Protein AF-D9CI45-F1 (afdb_monomer)

Organism: NCBI:txid175245

Mean predicted aligned error: 2.58 Å

Structure (mmCIF, N/CA/C/O backbone):
data_AF-D9CI45-F1
#
_entry.id   AF-D9CI45-F1
#
loop_
_atom_site.group_PDB
_atom_site.id
_atom_site.type_symbol
_atom_site.label_atom_id
_atom_site.label_alt_id
_atom_site.label_comp_id
_atom_site.label_asym_id
_atom_site.label_entity_id
_atom_site.label_seq_id
_atom_site.pdbx_PDB_ins_code
_atom_site.Cartn_x
_atom_site.Cartn_y
_atom_site.Cartn_z
_atom_site.occupancy
_atom_site.B_iso_or_equiv
_atom_site.auth_seq_id
_atom_site.auth_comp_id
_atom_site.auth_asym_id
_atom_site.auth_atom_id
_atom_site.pdbx_PDB_model_num
ATOM 1 N N . THR A 1 1 ? -8.342 -4.926 -3.818 1.00 80.94 1 THR A N 1
ATOM 2 C CA . THR A 1 1 ? -7.126 -4.740 -3.006 1.00 80.94 1 THR A CA 1
ATOM 3 C C . THR A 1 1 ? -6.462 -3.426 -3.333 1.00 80.94 1 THR A C 1
ATOM 5 O O . THR A 1 1 ? -6.362 -2.677 -2.384 1.00 80.94 1 THR A O 1
ATOM 8 N N . GLY A 1 2 ? -6.144 -3.097 -4.598 1.00 94.69 2 GLY A N 1
ATOM 9 C CA . GLY A 1 2 ? -5.859 -1.718 -5.061 1.00 94.69 2 GLY A CA 1
ATOM 10 C C . GLY A 1 2 ? -5.107 -0.860 -4.037 1.00 94.69 2 GLY A C 1
ATOM 11 O O . GLY A 1 2 ? -4.058 -1.284 -3.560 1.00 94.69 2 GLY A O 1
ATOM 12 N N . GLY A 1 3 ? -5.700 0.270 -3.644 1.00 92.69 3 GLY A N 1
ATOM 13 C CA . GLY A 1 3 ? -5.266 1.042 -2.473 1.00 92.69 3 GLY A CA 1
ATOM 14 C C . GLY A 1 3 ? -4.372 2.235 -2.797 1.00 92.69 3 GLY A C 1
ATOM 15 O O . GLY A 1 3 ? -3.649 2.687 -1.921 1.00 92.69 3 GLY A O 1
ATOM 16 N N . ASP A 1 4 ? -4.412 2.713 -4.031 1.00 96.31 4 ASP A N 1
ATOM 17 C CA . ASP A 1 4 ? -3.789 3.943 -4.507 1.00 96.31 4 ASP A CA 1
ATOM 18 C C . ASP A 1 4 ? -4.581 5.193 -4.093 1.00 96.31 4 ASP A C 1
ATOM 20 O O . ASP A 1 4 ? -5.786 5.129 -3.840 1.00 96.31 4 ASP A O 1
ATOM 24 N N . GLU A 1 5 ? -3.877 6.326 -3.999 1.00 95.88 5 GLU A N 1
ATOM 25 C CA . GLU A 1 5 ? -4.448 7.682 -3.907 1.00 95.88 5 GLU A CA 1
ATOM 26 C C . GLU A 1 5 ? -5.487 7.912 -2.789 1.00 95.88 5 GLU A C 1
ATOM 28 O O . GLU A 1 5 ? -6.380 8.762 -2.888 1.00 95.88 5 GLU A O 1
ATOM 33 N N . ILE A 1 6 ? -5.373 7.184 -1.675 1.00 96.06 6 ILE A N 1
ATOM 34 C CA . ILE A 1 6 ? -6.302 7.339 -0.554 1.00 96.06 6 ILE A CA 1
ATOM 35 C C . ILE A 1 6 ? -6.081 8.686 0.143 1.00 96.06 6 ILE A C 1
ATOM 37 O O . ILE A 1 6 ? -5.129 8.888 0.895 1.00 96.06 6 ILE A O 1
ATOM 41 N N . ASN A 1 7 ? -7.033 9.601 -0.037 1.00 95.44 7 ASN A N 1
ATOM 42 C CA . ASN A 1 7 ? -7.095 10.849 0.713 1.00 95.44 7 ASN A CA 1
ATOM 43 C C . ASN A 1 7 ? -7.826 10.651 2.053 1.00 95.44 7 ASN A C 1
ATOM 45 O O . ASN A 1 7 ? -9.047 10.806 2.150 1.00 95.44 7 ASN A O 1
ATOM 49 N N . THR A 1 8 ? -7.071 10.342 3.108 1.00 94.44 8 THR A N 1
ATOM 50 C CA . THR A 1 8 ? -7.625 10.058 4.444 1.00 94.44 8 THR A CA 1
ATOM 51 C C . THR A 1 8 ? -8.279 11.274 5.103 1.00 94.44 8 THR A C 1
ATOM 53 O O . THR A 1 8 ? -9.121 11.098 5.981 1.00 94.44 8 THR A O 1
ATOM 56 N N . ALA A 1 9 ? -7.971 12.499 4.657 1.00 93.88 9 ALA A N 1
ATOM 57 C CA . ALA A 1 9 ? -8.613 13.714 5.165 1.00 93.88 9 ALA A CA 1
ATOM 58 C C . ALA A 1 9 ? -10.119 13.756 4.849 1.00 93.88 9 ALA A C 1
ATOM 60 O O . ALA A 1 9 ? -10.893 14.382 5.568 1.00 93.88 9 ALA A O 1
ATOM 61 N N . CYS A 1 10 ? -10.570 13.039 3.810 1.00 93.88 10 CYS A N 1
ATOM 62 C CA . CYS A 1 10 ? -11.997 12.870 3.524 1.00 93.88 10 CYS A CA 1
ATOM 63 C C . CYS A 1 10 ? -12.742 12.216 4.703 1.00 93.88 10 CYS A C 1
ATOM 65 O O . CYS A 1 10 ? -13.895 12.544 4.984 1.00 93.88 10 CYS A O 1
ATOM 67 N N . TRP A 1 11 ? -12.076 11.325 5.440 1.00 96.81 11 TRP A N 1
ATOM 68 C CA . TRP A 1 11 ? -12.682 10.605 6.558 1.00 96.81 11 TRP A CA 1
ATOM 69 C C . TRP A 1 11 ? -12.746 11.419 7.845 1.00 96.81 11 TRP A C 1
ATOM 71 O O . TRP A 1 11 ? -13.537 11.089 8.727 1.00 96.81 11 TRP A O 1
ATOM 81 N N . ASP A 1 12 ? -12.005 12.524 7.931 1.00 93.19 12 ASP A N 1
ATOM 82 C CA . ASP A 1 12 ? -12.156 13.475 9.033 1.00 93.19 12 ASP A CA 1
ATOM 83 C C . ASP A 1 12 ? -13.533 14.154 9.011 1.00 93.19 12 ASP A C 1
ATOM 85 O O . ASP A 1 12 ? -13.915 14.781 9.994 1.00 93.19 12 ASP A O 1
ATOM 89 N N . LEU A 1 13 ? -14.309 14.018 7.929 1.00 95.44 13 LEU A N 1
ATOM 90 C CA . LEU A 1 13 ? -15.685 14.513 7.816 1.00 95.44 13 LEU A CA 1
ATOM 91 C C .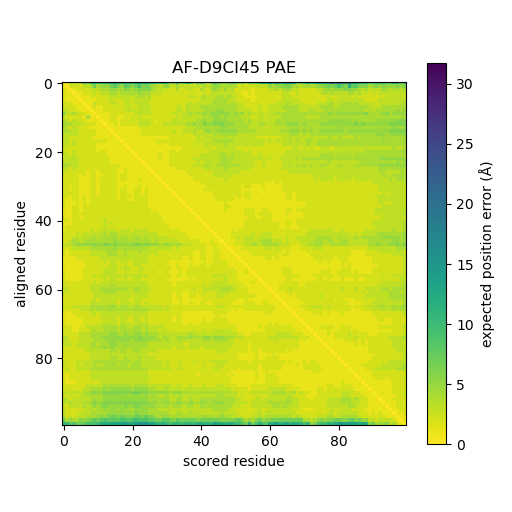 LEU A 1 13 ? -16.742 13.452 8.168 1.00 95.44 13 LEU A C 1
ATOM 93 O O . LEU A 1 13 ? -17.912 13.795 8.363 1.00 95.44 13 LEU A O 1
ATOM 97 N N . ASP A 1 14 ? -16.356 12.178 8.271 1.00 97.75 14 ASP A N 1
ATOM 98 C CA . ASP A 1 14 ? -17.276 11.082 8.562 1.00 97.75 14 ASP A CA 1
ATOM 99 C C . ASP A 1 14 ? -17.436 10.876 10.074 1.00 97.75 14 ASP A C 1
ATOM 101 O O . ASP A 1 14 ? -16.480 10.608 10.801 1.00 97.75 14 ASP A O 1
ATOM 105 N N . LYS A 1 15 ? -18.674 10.965 10.572 1.00 97.69 15 LYS A N 1
ATOM 106 C CA . LYS A 1 15 ? -18.958 10.842 12.013 1.00 97.69 15 LYS A CA 1
ATOM 107 C C . LYS A 1 15 ? -18.614 9.462 12.575 1.00 97.69 15 LYS A C 1
ATOM 109 O O . LYS A 1 15 ? -18.248 9.361 13.746 1.00 97.69 15 LYS A O 1
ATOM 114 N N . GLY A 1 16 ? -18.765 8.407 11.777 1.00 97.94 16 GLY A N 1
ATOM 115 C CA . GLY A 1 16 ? -18.429 7.044 12.172 1.00 97.94 16 GLY A CA 1
ATOM 116 C C . GLY A 1 16 ? -16.922 6.875 12.318 1.00 97.94 16 GLY A C 1
ATOM 117 O O . GLY A 1 16 ? -16.460 6.391 13.353 1.00 97.94 16 GLY A O 1
ATOM 118 N N . VAL A 1 17 ? -16.155 7.352 11.335 1.00 97.62 17 VAL A N 1
ATOM 119 C CA . VAL A 1 17 ? -14.691 7.314 11.382 1.00 97.62 17 VAL A CA 1
ATOM 120 C C . VAL A 1 17 ? -14.159 8.204 12.500 1.00 97.62 17 VAL A C 1
ATOM 122 O O . VAL A 1 17 ? -13.330 7.734 13.268 1.00 97.62 17 VAL A O 1
ATOM 125 N N . GLN A 1 18 ? -14.684 9.418 12.694 1.00 97.50 18 GLN A N 1
ATOM 126 C CA . GLN A 1 18 ? -14.323 10.275 13.834 1.00 97.50 18 GLN A CA 1
ATOM 127 C C . GLN A 1 18 ? -14.555 9.584 15.187 1.00 97.50 18 GLN A C 1
ATOM 129 O O . GLN A 1 18 ? -13.725 9.659 16.096 1.00 97.50 18 GLN A O 1
ATOM 134 N N . ALA A 1 19 ? -15.702 8.917 15.350 1.00 98.31 19 ALA A N 1
ATOM 135 C CA . ALA A 1 19 ? -15.994 8.179 16.572 1.00 98.31 19 ALA A CA 1
ATOM 136 C C . ALA A 1 19 ? -15.017 7.007 16.756 1.00 98.31 19 ALA A C 1
ATOM 138 O O . ALA A 1 19 ? -14.560 6.762 17.873 1.00 98.31 19 ALA A O 1
ATOM 139 N N . TYR A 1 20 ? -14.668 6.314 15.669 1.00 98.25 20 TYR A N 1
ATOM 140 C CA . TYR A 1 20 ? -13.718 5.207 15.673 1.00 98.25 20 TYR A CA 1
ATOM 141 C C . TYR A 1 20 ? -12.289 5.659 16.004 1.00 98.25 20 TYR A C 1
ATOM 143 O O . TYR A 1 20 ? -11.668 5.092 16.903 1.00 98.25 20 TYR A O 1
ATOM 151 N N . THR A 1 21 ? -11.781 6.700 15.345 1.00 98.00 21 THR A N 1
ATOM 152 C CA . THR A 1 21 ? -10.436 7.250 15.572 1.00 98.00 21 THR A CA 1
ATOM 153 C C . THR A 1 21 ? -10.290 7.768 16.996 1.00 98.00 21 THR A C 1
ATOM 155 O O . THR A 1 21 ? -9.336 7.412 17.684 1.00 98.00 21 THR A O 1
ATOM 158 N N . LYS A 1 22 ? -11.290 8.503 17.504 1.00 98.00 22 LYS A N 1
ATOM 159 C CA . LYS A 1 22 ? -11.306 8.982 18.894 1.00 98.00 22 LYS A CA 1
ATOM 160 C C . LYS A 1 22 ? -11.359 7.839 19.907 1.00 98.00 22 LYS A C 1
ATOM 162 O O . LYS A 1 22 ? -10.663 7.892 20.916 1.00 98.00 22 LYS A O 1
ATOM 167 N N . LYS A 1 23 ? -12.189 6.819 19.663 1.00 98.44 23 LYS A N 1
ATOM 168 C CA . LYS A 1 23 ? -12.324 5.661 20.560 1.00 98.44 23 LYS A CA 1
ATOM 169 C C . LYS A 1 23 ? -11.032 4.849 20.642 1.00 98.44 23 LYS A C 1
ATOM 171 O O . LYS A 1 23 ? -10.689 4.387 21.725 1.00 98.44 23 LYS A O 1
ATOM 176 N N . ASN A 1 24 ? -10.351 4.661 19.514 1.00 98.12 24 ASN A N 1
ATOM 177 C CA . ASN A 1 24 ? -9.148 3.834 19.429 1.00 98.12 24 ASN A CA 1
ATOM 178 C C . ASN A 1 24 ? -7.844 4.634 19.591 1.00 98.12 24 ASN A C 1
ATOM 180 O O . ASN A 1 24 ? -6.780 4.032 19.656 1.00 98.12 24 ASN A O 1
ATOM 184 N N . ASN A 1 25 ? -7.923 5.967 19.698 1.00 97.94 25 ASN A N 1
ATOM 185 C CA . ASN A 1 25 ? -6.774 6.873 19.767 1.00 97.94 25 ASN A CA 1
ATOM 186 C C . ASN A 1 25 ? -5.797 6.683 18.590 1.00 97.94 25 ASN A C 1
ATOM 188 O O . ASN A 1 25 ? -4.589 6.547 18.781 1.00 97.94 25 ASN A O 1
ATOM 192 N N . ILE A 1 26 ? -6.346 6.656 17.375 1.00 97.56 26 ILE A N 1
ATOM 193 C CA . ILE A 1 26 ? -5.608 6.484 16.117 1.00 97.56 26 ILE A CA 1
ATOM 194 C C . ILE A 1 26 ? -5.984 7.578 15.115 1.00 97.56 26 ILE A C 1
ATOM 196 O O . ILE A 1 26 ? -6.999 8.252 15.275 1.00 97.56 26 ILE A O 1
ATOM 200 N N . THR A 1 27 ? -5.192 7.747 14.063 1.00 97.12 27 THR A N 1
ATOM 201 C CA . THR A 1 27 ? -5.475 8.687 12.969 1.00 97.12 27 THR A CA 1
ATOM 202 C C . THR A 1 27 ? -6.333 8.048 11.872 1.00 97.12 27 THR A C 1
ATOM 204 O O . THR A 1 27 ? -6.459 6.827 11.788 1.00 97.12 27 THR A O 1
ATOM 207 N N . THR A 1 28 ? -6.899 8.855 10.970 1.00 96.81 28 THR A N 1
ATOM 208 C CA . THR A 1 28 ? -7.566 8.344 9.755 1.00 96.81 28 THR A CA 1
ATOM 209 C C . THR A 1 28 ? -6.611 7.572 8.844 1.00 96.81 28 THR A C 1
ATOM 211 O O . THR A 1 28 ? -7.027 6.650 8.149 1.00 96.81 28 THR A O 1
ATOM 214 N N . LYS A 1 29 ? -5.312 7.873 8.896 1.00 96.62 29 LYS A N 1
ATOM 215 C CA . LYS A 1 29 ? -4.277 7.113 8.194 1.00 96.62 29 LYS A CA 1
ATOM 216 C C . LYS A 1 29 ? -4.056 5.724 8.789 1.00 96.62 29 LYS A C 1
ATOM 218 O O . LYS A 1 29 ? -3.964 4.751 8.048 1.00 96.62 29 LYS A O 1
ATOM 223 N N . ASP A 1 30 ? -4.084 5.603 10.110 1.00 97.50 30 ASP A N 1
ATOM 224 C CA . ASP A 1 30 ? -4.029 4.294 10.767 1.00 97.50 30 ASP A CA 1
ATOM 225 C C . ASP A 1 30 ? -5.254 3.438 10.417 1.00 97.50 30 ASP A C 1
ATOM 227 O O . ASP A 1 30 ? -5.120 2.236 10.201 1.00 97.50 30 ASP A O 1
ATOM 231 N N . VAL A 1 31 ? -6.435 4.056 10.265 1.00 97.62 31 VAL A N 1
ATOM 232 C CA . VAL A 1 31 ? -7.651 3.363 9.796 1.00 97.62 31 VAL A CA 1
ATOM 233 C C . VAL A 1 31 ? -7.452 2.769 8.399 1.00 97.62 31 VAL A C 1
ATOM 235 O O . VAL A 1 31 ? -7.877 1.642 8.148 1.00 97.62 31 VAL A O 1
ATOM 238 N N . TRP A 1 32 ? -6.774 3.475 7.490 1.00 97.31 32 TRP A N 1
ATOM 239 C CA . TRP A 1 32 ? -6.455 2.947 6.159 1.00 97.31 32 TRP A CA 1
ATOM 240 C C . TRP A 1 32 ? -5.540 1.719 6.238 1.00 97.31 32 TRP A C 1
ATOM 242 O O . TRP A 1 32 ? -5.790 0.704 5.577 1.00 97.31 32 TRP A O 1
ATOM 252 N N . PHE A 1 33 ? -4.501 1.781 7.069 1.00 97.88 33 PHE A N 1
ATOM 253 C CA . PHE A 1 33 ? -3.569 0.668 7.253 1.00 97.88 33 PHE A CA 1
ATOM 254 C C . PHE A 1 33 ? -4.241 -0.539 7.905 1.00 97.88 33 PHE A C 1
ATOM 256 O O . PHE A 1 33 ? -4.007 -1.679 7.493 1.00 97.88 33 PHE A O 1
ATOM 263 N N . GLU A 1 34 ? -5.110 -0.295 8.885 1.00 97.88 34 GLU A N 1
ATOM 264 C CA . GLU A 1 34 ? -5.914 -1.324 9.536 1.00 97.88 34 GLU A CA 1
ATOM 265 C C . GLU A 1 34 ? -6.869 -1.986 8.538 1.00 97.88 34 GLU A C 1
ATOM 267 O O . GLU A 1 34 ? -6.879 -3.211 8.408 1.00 97.88 34 GLU A O 1
ATOM 272 N N . TRP A 1 35 ? -7.614 -1.188 7.768 1.00 97.25 35 TRP A N 1
ATOM 273 C CA . TRP A 1 35 ? -8.515 -1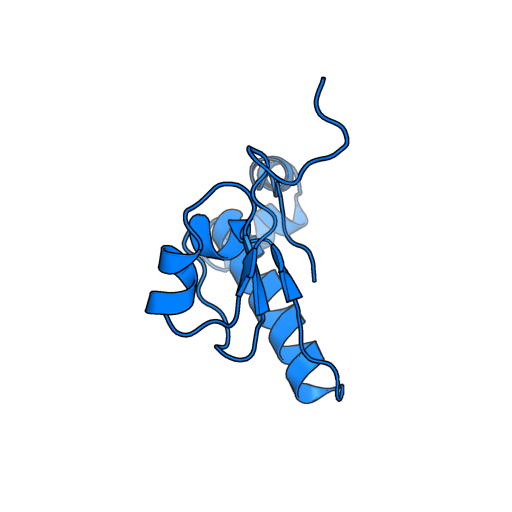.676 6.726 1.00 97.25 35 TRP A CA 1
ATOM 274 C C . TRP A 1 35 ? -7.785 -2.558 5.713 1.00 97.25 35 TRP A C 1
ATOM 276 O O . TRP A 1 35 ? -8.239 -3.659 5.393 1.00 97.25 35 TRP A O 1
ATOM 286 N N . THR A 1 36 ? -6.623 -2.101 5.249 1.00 98.19 36 THR A N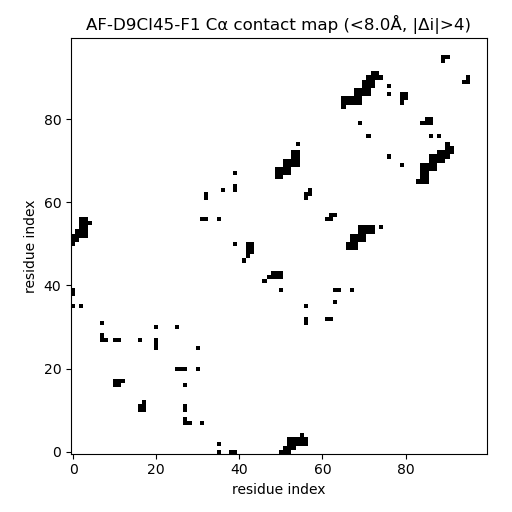 1
ATOM 287 C CA . THR A 1 36 ? -5.807 -2.842 4.287 1.00 98.19 36 THR A CA 1
ATOM 288 C C . THR A 1 36 ? -5.333 -4.165 4.892 1.00 98.19 36 THR A C 1
ATOM 290 O O . THR A 1 36 ? -5.487 -5.209 4.262 1.00 98.19 36 THR A O 1
ATOM 293 N N . ASN A 1 37 ? -4.855 -4.178 6.141 1.00 98.38 37 ASN A N 1
ATOM 294 C CA . ASN A 1 37 ? -4.474 -5.418 6.823 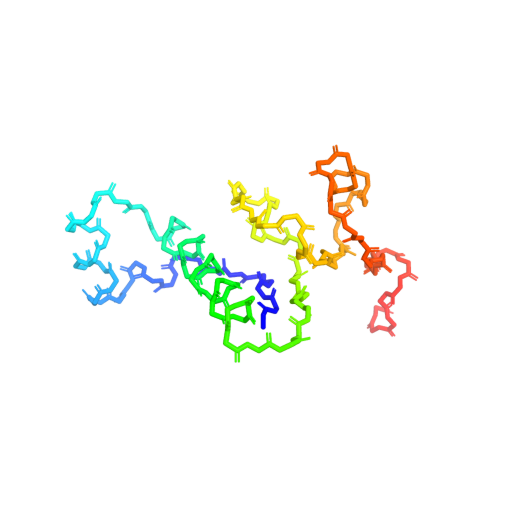1.00 98.38 37 ASN A CA 1
ATOM 295 C C . ASN A 1 37 ? -5.655 -6.378 7.030 1.00 98.38 37 ASN A C 1
ATOM 297 O O . ASN A 1 37 ? -5.507 -7.578 6.795 1.00 98.38 37 ASN A O 1
ATOM 301 N N . ASN A 1 38 ? -6.830 -5.869 7.402 1.00 98.31 38 ASN A N 1
ATOM 302 C CA . ASN A 1 38 ? -8.042 -6.674 7.564 1.00 98.31 38 ASN A CA 1
ATOM 303 C C . ASN A 1 38 ? -8.471 -7.312 6.234 1.00 98.31 38 ASN A C 1
ATOM 305 O O . ASN A 1 38 ? -8.764 -8.509 6.185 1.00 98.31 38 ASN A O 1
ATOM 309 N N . LEU A 1 39 ? -8.433 -6.548 5.138 1.00 98.12 39 LEU A N 1
ATOM 310 C CA . LEU A 1 39 ? -8.722 -7.047 3.794 1.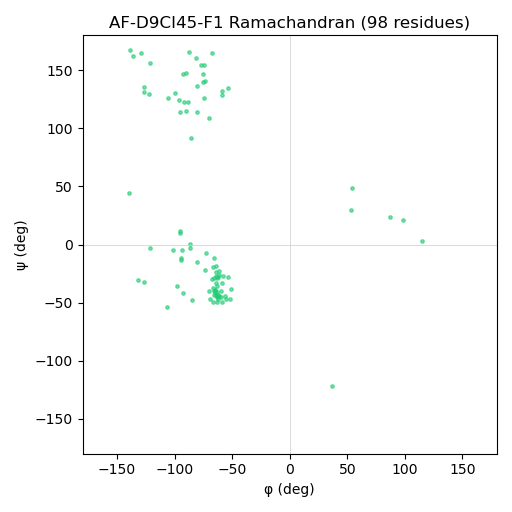00 98.12 39 LEU A CA 1
ATOM 311 C C . LEU A 1 39 ? -7.725 -8.130 3.356 1.00 98.12 39 LEU A C 1
ATOM 313 O O . LEU A 1 39 ? -8.130 -9.181 2.858 1.00 98.12 39 LEU A O 1
ATOM 317 N N . LEU A 1 40 ? -6.423 -7.898 3.544 1.00 98.25 40 LEU A N 1
ATOM 318 C CA . LEU A 1 40 ? -5.383 -8.870 3.188 1.00 98.25 40 LEU A CA 1
ATOM 319 C C . LEU A 1 40 ? -5.486 -10.140 4.041 1.00 98.25 40 LEU A C 1
ATOM 321 O O . LEU A 1 40 ? -5.335 -11.245 3.519 1.00 98.25 40 LEU A O 1
ATOM 325 N N . ALA A 1 41 ? -5.795 -10.004 5.332 1.00 98.12 41 ALA A N 1
ATOM 326 C CA . ALA A 1 41 ? -6.033 -11.134 6.221 1.00 98.12 41 ALA A CA 1
ATOM 327 C C . ALA A 1 41 ? -7.242 -11.962 5.770 1.00 98.12 41 ALA A C 1
ATOM 329 O O . ALA A 1 41 ? -7.146 -13.187 5.747 1.00 98.12 41 ALA A O 1
ATOM 330 N N . PHE A 1 42 ? -8.341 -11.314 5.374 1.00 98.38 42 PHE A N 1
ATOM 331 C CA . PHE A 1 42 ? -9.505 -11.996 4.811 1.00 98.38 42 PHE A CA 1
ATOM 332 C C . PHE A 1 42 ? -9.132 -12.781 3.548 1.00 98.38 42 PHE A C 1
ATOM 334 O O . PHE A 1 42 ? -9.402 -13.973 3.469 1.00 98.38 42 PHE A O 1
ATOM 341 N N . ILE A 1 43 ? -8.439 -12.157 2.591 1.00 98.19 43 ILE A N 1
ATOM 342 C CA . ILE A 1 43 ? -8.038 -12.829 1.342 1.00 98.19 43 ILE A CA 1
ATOM 343 C C . ILE A 1 43 ? -7.158 -14.047 1.627 1.00 98.19 43 ILE A C 1
ATOM 345 O O . ILE A 1 43 ? -7.395 -15.114 1.063 1.00 98.19 43 ILE A O 1
ATOM 349 N N . ASN A 1 44 ? -6.178 -13.896 2.519 1.00 97.25 44 ASN A N 1
ATOM 350 C CA . ASN A 1 44 ? -5.237 -14.957 2.865 1.00 97.25 44 ASN A CA 1
ATOM 351 C C . ASN A 1 44 ? -5.884 -16.129 3.618 1.00 97.25 44 ASN A C 1
ATOM 353 O O . ASN A 1 44 ? -5.376 -17.244 3.536 1.00 97.25 44 ASN A O 1
ATOM 357 N N . LYS A 1 45 ? -6.950 -15.880 4.388 1.00 97.81 45 LYS A N 1
ATOM 358 C CA . LYS A 1 45 ? -7.620 -16.908 5.201 1.00 97.81 45 LYS A CA 1
ATOM 359 C C . LYS A 1 45 ? -8.773 -17.578 4.469 1.00 97.81 45 LYS A C 1
ATOM 361 O O . LYS A 1 45 ? -8.925 -18.791 4.551 1.00 97.81 45 LYS A O 1
ATOM 366 N N . GLU A 1 46 ? -9.567 -16.790 3.756 1.00 98.19 46 GLU A N 1
ATOM 367 C CA . GLU A 1 46 ? -10.865 -17.217 3.227 1.00 98.19 46 GLU A CA 1
ATOM 368 C C . GLU A 1 46 ? -10.810 -17.576 1.739 1.00 98.19 46 GLU A C 1
ATOM 370 O O . GLU A 1 46 ? -11.801 -18.017 1.157 1.00 98.19 46 GLU A O 1
ATOM 375 N N . THR A 1 47 ? -9.664 -17.377 1.081 1.00 97.25 47 THR A N 1
ATOM 376 C CA . THR A 1 47 ? -9.519 -17.633 -0.354 1.00 97.25 47 THR A CA 1
ATOM 377 C C . THR A 1 47 ? -8.190 -18.307 -0.682 1.00 97.25 47 THR A C 1
ATOM 379 O O . THR A 1 47 ? -7.258 -18.329 0.112 1.00 97.25 47 THR A O 1
ATOM 382 N N . THR A 1 48 ? -8.077 -18.816 -1.908 1.00 97.25 48 THR A N 1
ATOM 383 C CA . THR A 1 48 ? -6.817 -19.314 -2.485 1.00 97.25 48 THR A CA 1
ATOM 384 C C . THR A 1 48 ? -6.100 -18.260 -3.338 1.00 97.25 48 THR A C 1
ATOM 386 O O . THR A 1 48 ? -5.203 -18.585 -4.117 1.00 97.25 48 THR A O 1
ATOM 389 N N . LYS A 1 49 ? -6.531 -16.994 -3.265 1.00 97.81 49 LYS A N 1
ATOM 390 C CA . LYS A 1 49 ? -6.006 -15.903 -4.091 1.00 97.81 49 LYS A CA 1
ATOM 391 C C . LYS A 1 49 ? -4.826 -15.226 -3.403 1.00 97.81 49 LYS A C 1
ATOM 393 O O . LYS A 1 49 ? -4.787 -15.098 -2.185 1.00 97.81 49 LYS A O 1
ATOM 398 N N . ARG A 1 50 ? -3.884 -14.737 -4.211 1.00 97.69 50 ARG A N 1
ATOM 399 C CA . ARG A 1 50 ? -2.771 -13.904 -3.753 1.00 97.69 50 ARG A CA 1
ATOM 400 C C . ARG A 1 50 ? -3.127 -12.426 -3.953 1.00 97.69 50 ARG A C 1
ATOM 402 O O . ARG A 1 50 ? -3.463 -12.059 -5.080 1.00 97.69 50 ARG A O 1
ATOM 409 N N . PRO A 1 51 ? -3.082 -11.583 -2.910 1.00 97.94 51 PRO A N 1
ATOM 410 C CA . PRO A 1 51 ? -3.449 -10.182 -3.049 1.00 97.94 51 PRO A CA 1
ATOM 411 C C . PRO A 1 51 ? -2.359 -9.362 -3.753 1.00 97.94 51 PRO A C 1
ATOM 413 O O . PRO A 1 51 ? -1.164 -9.598 -3.563 1.00 97.94 51 PRO A O 1
ATOM 416 N N . ILE A 1 52 ? -2.802 -8.365 -4.521 1.00 98.44 52 ILE A N 1
ATOM 417 C CA . ILE A 1 52 ? -1.968 -7.332 -5.151 1.00 98.44 52 ILE A CA 1
ATOM 418 C C . ILE A 1 52 ? -2.464 -5.969 -4.663 1.00 98.44 52 ILE A C 1
ATOM 420 O O . ILE A 1 52 ? -3.669 -5.719 -4.737 1.00 98.44 52 ILE A O 1
ATOM 424 N N . ILE A 1 53 ? -1.580 -5.104 -4.179 1.00 98.50 53 ILE A N 1
ATOM 425 C CA . ILE A 1 53 ? -1.901 -3.709 -3.832 1.00 98.50 53 ILE A CA 1
ATOM 426 C C . ILE A 1 53 ? -1.018 -2.754 -4.631 1.00 98.50 53 ILE A C 1
ATOM 428 O O . ILE A 1 53 ? 0.077 -3.135 -5.044 1.00 98.50 53 ILE A O 1
ATOM 432 N N . TRP A 1 54 ? -1.474 -1.520 -4.813 1.00 98.62 54 TRP A N 1
ATOM 433 C CA . TRP A 1 54 ? -0.596 -0.423 -5.207 1.00 98.62 54 TRP A CA 1
ATOM 434 C C . TRP A 1 54 ? 0.384 -0.090 -4.081 1.00 98.62 54 TRP A C 1
ATOM 436 O O . TRP A 1 54 ? 0.222 -0.530 -2.943 1.00 98.62 54 TRP A O 1
ATOM 446 N N . GLU A 1 55 ? 1.435 0.653 -4.399 1.00 98.31 55 GLU A N 1
ATOM 447 C CA . GLU A 1 55 ? 2.530 0.906 -3.466 1.00 98.31 55 GLU A CA 1
ATOM 448 C C . GLU A 1 55 ? 2.203 1.895 -2.335 1.00 98.31 55 GLU A C 1
ATOM 450 O O . GLU A 1 55 ? 2.859 1.869 -1.289 1.00 98.31 55 GLU A O 1
ATOM 455 N N . ASP A 1 56 ? 1.193 2.745 -2.526 1.00 98.19 56 ASP A N 1
ATOM 456 C CA . ASP A 1 56 ? 0.816 3.850 -1.642 1.00 98.19 56 ASP A CA 1
ATOM 457 C C . ASP A 1 56 ? 0.630 3.457 -0.171 1.00 98.19 56 ASP A C 1
ATOM 459 O O . ASP A 1 56 ? 1.241 4.107 0.683 1.00 98.19 56 ASP A O 1
ATOM 463 N N . PRO A 1 57 ? -0.090 2.370 0.178 1.00 96.62 57 PRO A N 1
ATOM 464 C CA . PRO A 1 57 ? -0.263 1.981 1.570 1.00 96.62 57 PRO A CA 1
ATOM 465 C C . PRO A 1 57 ? 1.062 1.634 2.264 1.00 96.62 57 PRO A C 1
ATOM 467 O O . PRO A 1 57 ? 1.139 1.753 3.486 1.00 96.62 57 PRO A O 1
ATOM 470 N N . ILE A 1 58 ? 2.085 1.168 1.528 1.00 97.44 58 ILE A N 1
ATOM 471 C CA . ILE A 1 58 ? 3.428 0.875 2.071 1.00 97.44 58 ILE A CA 1
ATOM 472 C C . ILE A 1 58 ? 4.269 2.143 2.099 1.00 97.44 58 ILE A C 1
ATOM 474 O O . ILE A 1 58 ? 4.884 2.451 3.119 1.00 97.44 58 ILE A O 1
ATOM 478 N N . LYS A 1 59 ? 4.281 2.883 0.982 1.00 96.62 59 LYS A N 1
ATOM 479 C CA . LYS A 1 59 ? 4.998 4.156 0.832 1.00 96.62 59 LYS A CA 1
ATOM 480 C C . LYS A 1 59 ? 4.656 5.113 1.972 1.00 96.62 59 LYS A C 1
ATOM 482 O O . LYS A 1 59 ? 5.534 5.794 2.494 1.00 96.62 59 LYS A O 1
ATOM 487 N N . ASP A 1 60 ? 3.396 5.111 2.389 1.00 95.88 60 ASP A N 1
ATOM 488 C CA . ASP A 1 60 ? 2.888 6.032 3.390 1.00 95.88 60 ASP A CA 1
ATOM 489 C C . ASP A 1 60 ? 3.076 5.541 4.833 1.00 95.88 60 ASP A C 1
ATOM 491 O O . ASP A 1 60 ? 2.743 6.275 5.764 1.00 95.88 60 ASP A O 1
ATOM 495 N N . GLY A 1 61 ? 3.668 4.364 5.049 1.00 96.19 61 GLY A N 1
ATOM 496 C CA . GLY A 1 61 ? 4.100 3.892 6.370 1.00 96.19 61 GLY A CA 1
ATOM 497 C C . GLY A 1 61 ? 3.372 2.655 6.894 1.00 96.19 61 GLY A C 1
ATOM 498 O O . GLY A 1 61 ? 3.653 2.219 8.010 1.00 96.19 61 GLY A O 1
ATOM 499 N N . GLY A 1 62 ? 2.461 2.070 6.116 1.00 97.00 62 GLY A N 1
ATOM 500 C CA . GLY A 1 62 ? 1.839 0.798 6.459 1.00 97.00 62 GLY A CA 1
ATOM 501 C C . GLY A 1 62 ? 2.783 -0.389 6.251 1.00 97.00 62 GLY A C 1
ATOM 502 O O . GLY A 1 62 ? 3.703 -0.360 5.434 1.00 97.00 62 GLY A O 1
ATOM 503 N N . SER A 1 63 ? 2.534 -1.468 6.989 1.00 97.69 63 SER A N 1
ATOM 504 C CA . SER A 1 63 ? 3.254 -2.737 6.868 1.00 97.69 63 SER A CA 1
ATOM 505 C C . SER A 1 63 ? 2.256 -3.868 6.658 1.00 97.69 63 SER A C 1
ATOM 507 O O . SER A 1 63 ? 1.227 -3.921 7.338 1.00 97.69 63 SER A O 1
ATOM 509 N N . TYR A 1 64 ? 2.562 -4.763 5.716 1.00 98.00 64 TYR A N 1
ATOM 510 C CA . TYR A 1 64 ? 1.639 -5.796 5.244 1.00 98.00 64 TYR A CA 1
ATOM 511 C C . TYR A 1 64 ? 2.327 -7.159 5.095 1.00 98.00 64 TYR A C 1
ATOM 513 O O . TYR A 1 64 ? 3.560 -7.238 5.013 1.00 98.00 64 TYR A O 1
ATOM 521 N N . PRO A 1 65 ? 1.550 -8.257 5.022 1.00 97.75 65 PRO A N 1
ATOM 522 C CA . PRO A 1 65 ? 2.082 -9.596 4.798 1.00 97.75 65 PRO A CA 1
ATOM 523 C C . PRO A 1 65 ? 2.968 -9.686 3.547 1.00 97.75 65 PRO A C 1
ATOM 525 O O . PRO A 1 65 ? 2.583 -9.219 2.474 1.00 97.75 65 PRO A O 1
ATOM 528 N N . LYS A 1 66 ? 4.129 -10.346 3.662 1.00 97.19 66 LYS A N 1
ATOM 529 C CA . LYS A 1 66 ? 5.126 -10.486 2.576 1.00 97.19 66 LYS A CA 1
ATOM 530 C C . LYS A 1 66 ? 4.609 -11.221 1.341 1.00 97.19 66 LYS A C 1
ATOM 532 O O . LYS A 1 66 ? 5.111 -11.022 0.243 1.00 97.19 66 LYS A O 1
ATOM 537 N N . ASN A 1 67 ? 3.564 -12.034 1.496 1.00 97.25 67 ASN A N 1
ATOM 538 C CA . ASN A 1 67 ? 2.910 -12.684 0.365 1.00 97.25 67 ASN A CA 1
ATOM 539 C C . ASN A 1 67 ? 2.069 -11.714 -0.491 1.00 97.25 67 ASN A C 1
ATOM 541 O O . ASN A 1 67 ? 1.611 -12.115 -1.558 1.00 97.25 67 ASN A O 1
ATOM 545 N N . THR A 1 68 ? 1.883 -10.462 -0.070 1.00 98.31 68 THR A N 1
ATOM 546 C CA . THR A 1 68 ? 1.228 -9.417 -0.868 1.00 98.31 68 THR A CA 1
ATOM 547 C C . THR A 1 68 ? 2.173 -8.931 -1.961 1.00 98.31 68 THR A C 1
ATOM 549 O O . THR A 1 68 ? 3.305 -8.545 -1.664 1.00 98.31 68 THR A O 1
ATOM 552 N N . VAL A 1 69 ? 1.714 -8.954 -3.213 1.00 98.69 69 VAL A N 1
ATOM 553 C CA . VAL A 1 69 ? 2.446 -8.377 -4.350 1.00 98.69 69 VAL A CA 1
ATOM 554 C C . VAL A 1 69 ? 2.214 -6.869 -4.372 1.00 98.69 69 VAL A C 1
ATOM 556 O O . VAL A 1 69 ? 1.081 -6.419 -4.193 1.00 98.69 69 VAL A O 1
ATOM 559 N N . VAL A 1 70 ? 3.270 -6.099 -4.608 1.00 98.69 70 VAL A N 1
ATOM 560 C CA . VAL A 1 70 ? 3.208 -4.636 -4.682 1.00 98.69 70 VAL A CA 1
ATOM 561 C C . VAL A 1 70 ? 3.315 -4.202 -6.135 1.00 98.69 70 VAL A C 1
ATOM 563 O O . VAL A 1 70 ? 4.258 -4.579 -6.823 1.00 98.69 70 VAL A O 1
ATOM 566 N N . GLN A 1 71 ? 2.367 -3.410 -6.614 1.00 98.69 71 GL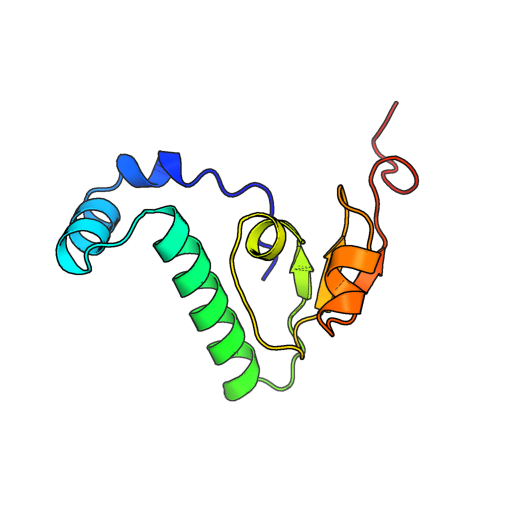N A N 1
ATOM 567 C CA . GLN A 1 71 ? 2.450 -2.768 -7.915 1.00 98.69 71 GLN A CA 1
ATOM 568 C C . GLN A 1 71 ? 3.002 -1.353 -7.741 1.00 98.69 71 GLN A C 1
ATOM 570 O O . GLN A 1 71 ? 2.384 -0.510 -7.093 1.00 98.69 71 GLN A O 1
ATOM 575 N N . SER A 1 72 ? 4.199 -1.129 -8.276 1.00 98.25 72 SER A N 1
ATOM 576 C CA . SER A 1 72 ? 4.962 0.102 -8.093 1.00 98.25 72 SER A CA 1
ATOM 577 C C . SER A 1 72 ? 4.816 1.022 -9.296 1.00 98.25 72 SER A C 1
ATOM 579 O O . SER A 1 72 ? 4.993 0.578 -10.437 1.00 98.25 72 SER A O 1
ATOM 581 N N . TRP A 1 73 ? 4.492 2.290 -9.035 1.00 98.00 73 TRP A N 1
ATOM 582 C CA . TRP A 1 73 ? 4.190 3.270 -10.078 1.00 98.00 73 TRP A CA 1
ATOM 583 C C . TRP A 1 73 ? 4.924 4.609 -9.928 1.00 98.00 73 TRP A C 1
ATOM 585 O O . TRP A 1 73 ? 5.278 5.175 -10.955 1.00 98.00 73 TRP A O 1
ATOM 595 N N . LEU A 1 74 ? 5.248 5.083 -8.717 1.00 96.56 74 LEU A N 1
ATOM 596 C CA . LEU A 1 74 ? 6.061 6.291 -8.495 1.00 96.56 74 LEU A CA 1
ATOM 597 C C . LEU A 1 74 ? 7.472 5.942 -8.012 1.00 96.56 74 LEU A C 1
ATOM 599 O O . LEU A 1 74 ? 8.467 6.407 -8.568 1.00 96.56 74 LEU A O 1
ATOM 603 N N . ALA A 1 75 ? 7.571 5.153 -6.942 1.00 95.38 75 ALA A N 1
ATOM 604 C CA . ALA A 1 75 ? 8.827 4.925 -6.240 1.00 95.38 75 ALA A CA 1
ATOM 605 C C . ALA A 1 75 ? 9.711 3.868 -6.931 1.00 95.38 75 ALA A C 1
ATOM 607 O O . ALA A 1 75 ? 9.227 3.037 -7.699 1.00 95.38 75 ALA A O 1
ATOM 608 N N . PRO A 1 76 ? 11.029 3.834 -6.647 1.00 96.62 76 PRO A N 1
ATOM 609 C CA . PRO A 1 76 ? 11.884 2.749 -7.111 1.00 96.62 76 PRO A CA 1
ATOM 610 C C . PRO A 1 76 ? 11.393 1.380 -6.598 1.00 96.62 76 PRO A C 1
ATOM 612 O O . PRO A 1 76 ? 11.281 1.204 -5.380 1.00 96.62 76 PRO A O 1
ATOM 615 N N . PRO A 1 77 ? 11.215 0.364 -7.469 1.00 97.06 77 PRO A N 1
ATOM 616 C CA . PRO A 1 77 ? 10.788 -0.983 -7.068 1.00 97.06 77 PRO A CA 1
ATOM 617 C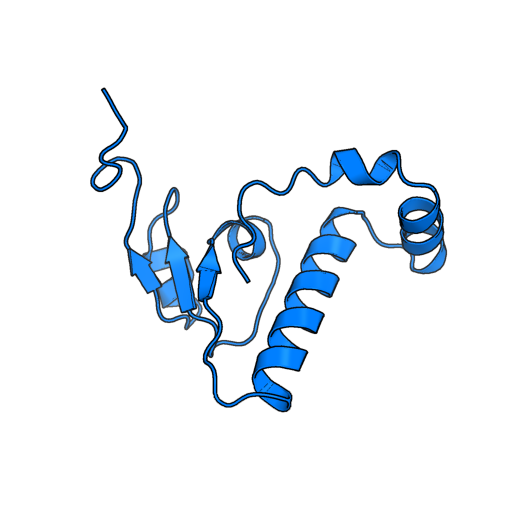 C . PRO A 1 77 ? 11.653 -1.620 -5.968 1.00 97.06 77 PRO A C 1
ATOM 619 O O . PRO A 1 77 ? 11.168 -2.414 -5.161 1.00 97.06 77 PRO A O 1
ATOM 622 N N . ALA A 1 78 ? 12.934 -1.233 -5.904 1.00 98.00 78 ALA A N 1
ATOM 623 C CA . ALA A 1 78 ? 13.890 -1.677 -4.892 1.00 98.00 78 ALA A CA 1
ATOM 624 C C . ALA A 1 78 ? 13.447 -1.374 -3.447 1.00 98.00 78 ALA A C 1
ATOM 626 O O . ALA A 1 78 ? 13.798 -2.114 -2.525 1.00 98.00 78 ALA A O 1
ATOM 627 N N . ASN A 1 79 ? 12.637 -0.332 -3.237 1.00 97.75 79 ASN A N 1
ATOM 628 C CA . ASN A 1 79 ? 12.092 0.000 -1.920 1.00 97.75 79 ASN A CA 1
ATOM 629 C C . ASN A 1 79 ? 11.175 -1.108 -1.382 1.00 97.75 79 ASN A C 1
ATOM 631 O O . ASN A 1 79 ? 11.101 -1.306 -0.174 1.00 97.75 79 ASN A O 1
ATOM 635 N N . TYR A 1 80 ? 10.518 -1.857 -2.272 1.00 98.44 80 TYR A N 1
ATOM 636 C CA . TYR A 1 80 ? 9.584 -2.925 -1.912 1.00 98.44 80 TYR A CA 1
ATOM 637 C C . TYR A 1 80 ? 10.238 -4.308 -1.972 1.00 98.44 80 TYR A C 1
ATOM 639 O O . TYR A 1 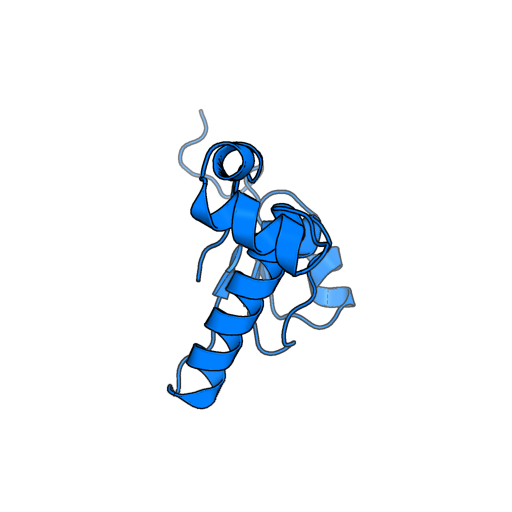80 ? 9.981 -5.145 -1.102 1.00 98.44 80 TYR A O 1
ATOM 647 N N . THR A 1 81 ? 11.144 -4.545 -2.930 1.00 98.31 81 THR A N 1
ATOM 648 C CA . THR A 1 81 ? 11.893 -5.813 -2.979 1.00 98.31 81 THR A CA 1
ATOM 649 C C . THR A 1 81 ? 12.848 -5.958 -1.793 1.00 98.31 81 THR A C 1
ATOM 651 O O . THR A 1 81 ? 12.962 -7.049 -1.239 1.00 98.31 81 THR A O 1
ATOM 654 N N . SER A 1 82 ? 13.486 -4.871 -1.337 1.00 98.12 82 SER A N 1
ATOM 655 C CA . SER A 1 82 ? 14.410 -4.893 -0.187 1.00 98.12 82 SER A CA 1
ATOM 656 C C . SER A 1 82 ? 13.731 -5.266 1.132 1.00 98.12 82 SER A C 1
ATOM 658 O O . SER A 1 82 ? 14.364 -5.847 2.012 1.00 98.12 82 SER A O 1
ATOM 660 N N . ILE A 1 83 ? 12.430 -4.996 1.254 1.00 97.69 83 ILE A N 1
ATOM 661 C CA . ILE A 1 83 ? 11.615 -5.408 2.399 1.00 97.69 83 ILE A CA 1
ATOM 662 C C . ILE A 1 83 ? 10.866 -6.725 2.139 1.00 97.69 83 ILE A C 1
ATOM 664 O O . ILE A 1 83 ? 10.028 -7.109 2.952 1.00 97.69 83 ILE A O 1
ATOM 668 N N . GLY A 1 84 ? 11.164 -7.444 1.053 1.00 98.19 84 GLY A N 1
ATOM 669 C CA . GLY A 1 84 ? 10.718 -8.821 0.825 1.00 98.19 84 GLY A CA 1
ATOM 670 C C . GLY A 1 84 ? 9.347 -8.985 0.169 1.00 98.19 84 GLY A C 1
ATOM 671 O O . GLY A 1 84 ? 8.722 -10.025 0.366 1.00 98.19 84 GLY A O 1
ATOM 672 N N . HIS A 1 85 ? 8.864 -7.983 -0.570 1.00 98.69 85 HIS A N 1
ATOM 673 C CA . HIS A 1 85 ? 7.691 -8.142 -1.433 1.00 98.69 85 HIS A CA 1
ATOM 674 C C . HIS A 1 85 ? 8.096 -8.536 -2.858 1.00 98.69 85 HIS A C 1
ATOM 676 O O . HIS A 1 85 ? 9.108 -8.064 -3.378 1.00 98.69 85 HIS A O 1
ATOM 682 N N . ASP A 1 86 ? 7.256 -9.341 -3.510 1.00 98.75 86 ASP A N 1
ATOM 683 C CA . ASP A 1 86 ? 7.275 -9.452 -4.971 1.00 98.75 86 ASP A CA 1
ATOM 684 C C . ASP A 1 86 ? 6.673 -8.177 -5.573 1.00 98.75 86 ASP A C 1
ATOM 686 O O . ASP A 1 86 ? 5.687 -7.651 -5.047 1.00 98.75 86 ASP A O 1
ATOM 690 N N . VAL A 1 87 ? 7.250 -7.688 -6.674 1.00 98.69 87 VAL A N 1
ATOM 691 C CA . VAL A 1 87 ? 6.906 -6.376 -7.238 1.00 98.69 87 VAL A CA 1
ATOM 692 C C . VAL A 1 87 ? 6.527 -6.476 -8.713 1.00 98.69 87 VAL A C 1
ATOM 694 O O . VAL A 1 87 ? 7.257 -7.060 -9.510 1.00 98.69 87 VAL A O 1
ATOM 697 N N . ILE A 1 88 ? 5.401 -5.861 -9.077 1.00 98.75 88 ILE A N 1
ATOM 698 C CA . ILE A 1 88 ? 5.035 -5.543 -10.461 1.00 98.75 88 ILE A CA 1
ATOM 699 C C . ILE A 1 88 ? 5.547 -4.131 -10.745 1.00 98.75 88 ILE A C 1
ATOM 701 O O . ILE A 1 88 ? 5.192 -3.189 -10.039 1.00 98.75 88 ILE A O 1
ATOM 705 N N . VAL A 1 89 ? 6.386 -3.981 -11.769 1.00 98.31 89 VAL A N 1
ATOM 706 C CA . VAL A 1 89 ? 6.912 -2.675 -12.182 1.00 98.31 89 VAL A CA 1
ATOM 707 C C . VAL A 1 89 ? 5.977 -2.071 -13.223 1.00 98.31 89 VAL A C 1
ATOM 709 O O . VAL A 1 89 ? 5.847 -2.608 -14.320 1.00 98.31 89 VAL A O 1
ATOM 712 N N . SER A 1 90 ? 5.345 -0.953 -12.882 1.00 97.50 90 SER A N 1
ATOM 713 C CA . SER A 1 90 ? 4.479 -0.178 -13.774 1.00 97.50 90 SER A CA 1
ATOM 714 C C . SER A 1 90 ? 4.707 1.321 -13.569 1.00 97.50 90 SER A C 1
ATOM 716 O O . SER A 1 90 ? 3.757 2.080 -13.423 1.00 97.50 90 SER A O 1
ATOM 718 N N . ASN A 1 91 ? 5.977 1.732 -13.485 1.00 96.19 91 ASN A N 1
ATOM 719 C CA . ASN A 1 91 ? 6.357 3.121 -13.244 1.00 96.19 91 ASN A CA 1
ATOM 720 C C . ASN A 1 91 ? 5.803 4.068 -14.328 1.00 96.19 91 ASN A C 1
ATOM 722 O O . ASN A 1 91 ? 5.938 3.778 -15.523 1.00 96.19 91 ASN A O 1
ATOM 726 N N . TYR A 1 92 ? 5.187 5.178 -13.908 1.00 95.12 92 TYR A N 1
ATOM 727 C CA . TYR A 1 92 ? 4.474 6.084 -14.812 1.00 95.12 92 TYR A CA 1
ATOM 728 C C . TYR A 1 92 ? 5.396 6.786 -15.816 1.00 95.12 92 TYR A C 1
ATOM 730 O O . TYR A 1 92 ? 4.970 7.029 -16.940 1.00 95.12 92 TYR A O 1
ATOM 738 N N . ASP A 1 93 ? 6.670 7.019 -15.474 1.00 94.75 93 ASP A N 1
ATOM 739 C CA . ASP A 1 93 ? 7.637 7.655 -16.380 1.00 94.75 93 ASP A CA 1
ATOM 740 C C . ASP A 1 93 ? 7.914 6.803 -17.639 1.00 94.75 93 ASP A C 1
ATOM 742 O O . ASP A 1 93 ? 8.438 7.312 -18.630 1.00 94.75 93 ASP A O 1
ATOM 746 N N . TYR A 1 94 ? 7.590 5.501 -17.614 1.00 95.50 94 TYR A N 1
ATOM 747 C CA . TYR A 1 94 ? 7.952 4.552 -18.675 1.00 95.50 94 TYR A CA 1
ATOM 748 C C . TYR A 1 94 ? 6.775 3.755 -19.247 1.00 95.50 94 TYR A C 1
ATOM 750 O O . TYR A 1 94 ? 6.821 3.368 -20.414 1.00 95.50 94 TYR A O 1
ATOM 758 N N . PHE A 1 95 ? 5.759 3.441 -18.434 1.00 96.12 95 PHE A N 1
ATOM 759 C CA . PHE A 1 95 ? 4.755 2.422 -18.773 1.00 96.12 95 PHE A CA 1
ATOM 760 C C . PHE A 1 95 ? 3.310 2.925 -18.798 1.00 96.12 95 PHE A C 1
ATOM 762 O O . PHE A 1 95 ? 2.414 2.149 -19.135 1.00 96.12 95 PHE A O 1
ATOM 769 N N . TYR A 1 96 ? 3.064 4.193 -18.465 1.00 97.19 96 TYR A N 1
ATOM 770 C CA . TYR A 1 96 ? 1.731 4.784 -18.583 1.00 97.19 96 TYR A CA 1
ATOM 771 C C . TYR A 1 96 ? 1.488 5.185 -20.040 1.00 97.19 96 TYR A C 1
ATOM 773 O O . TYR A 1 96 ? 2.182 6.030 -20.601 1.00 97.19 96 TYR A O 1
ATOM 781 N N . LEU A 1 97 ? 0.526 4.518 -20.680 1.00 97.44 97 LEU A N 1
ATOM 782 C CA . LEU A 1 97 ? 0.213 4.689 -22.106 1.00 97.44 97 LEU A CA 1
ATOM 783 C C . LEU A 1 97 ? -0.775 5.835 -22.374 1.00 97.44 97 LEU A C 1
ATOM 785 O O . LEU A 1 97 ? -1.121 6.101 -23.522 1.00 97.44 97 LEU A O 1
ATOM 789 N N . ASP A 1 98 ? -1.264 6.465 -21.315 1.00 96.88 98 ASP A N 1
ATOM 790 C CA . ASP A 1 98 ? -2.221 7.568 -21.301 1.00 96.88 98 ASP A CA 1
ATOM 791 C C . ASP A 1 98 ? -1.548 8.950 -21.247 1.00 96.88 98 ASP A C 1
ATOM 793 O O . ASP A 1 98 ? -2.209 9.959 -21.484 1.00 96.88 98 ASP A O 1
ATOM 797 N N . CYS A 1 99 ? -0.239 9.001 -20.979 1.00 88.56 99 CYS A N 1
ATOM 798 C CA . CYS A 1 99 ? 0.541 10.237 -20.953 1.00 88.56 99 CYS A CA 1
ATOM 799 C C . CYS A 1 99 ? 0.824 10.769 -22.376 1.00 88.56 99 CYS A C 1
ATOM 801 O O . CYS A 1 99 ? 1.154 10.003 -23.285 1.00 88.56 99 CYS A O 1
ATOM 803 N N . GLY A 1 100 ? 0.738 12.093 -22.557 1.00 83.38 100 GLY A N 1
ATOM 804 C CA . GLY A 1 100 ? 0.948 12.843 -23.806 1.00 83.38 100 GLY A CA 1
ATOM 805 C C . GLY A 1 100 ? 0.594 14.316 -23.632 1.00 83.38 100 GLY A C 1
ATOM 806 O O . GLY A 1 100 ? 0.652 15.046 -24.647 1.00 83.38 100 GLY A O 1
#

Foldseek 3Di:
DELPPDPLVVCVPPPVSVVVCVVVVHGSLVVSLVVVQVVQVCCVPVHPDQAEYECVNVVVPHDHDQSYEYEYADDDCCVNVVVRHHYHYQHCVPHPPPDD

Secondary structure (DSSP, 8-state):
----S--GGGGGG-HHHHHHHHHHT--HHHHHHHHHHHHHHHHHHH-SPPPEEESHHHHTT----TTSEEEESSS-THHHHTTT--EEE--HHHH-TT--

Solvent-accessible surface area (backbone atoms only — not comparable to full-atom values): 5929 Å² total; per-residue (Å²): 114,50,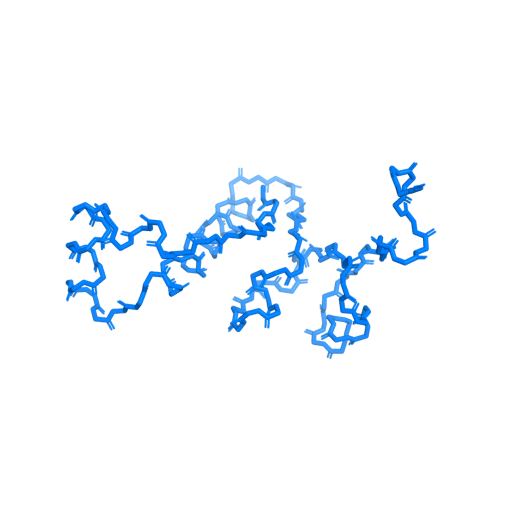58,58,89,77,66,42,71,66,43,74,74,35,69,68,51,44,52,48,25,65,73,69,74,48,51,58,61,52,51,51,44,50,51,51,46,53,52,51,50,47,40,64,71,78,45,94,58,76,55,51,28,36,42,46,51,48,75,76,70,38,84,73,68,55,78,36,31,33,37,27,40,84,64,69,64,62,71,44,45,77,74,55,29,52,73,46,88,50,38,51,96,81,63,50,87,85,72,134

Sequence (100 aa):
TGGDEINTACWDLDKGVQAYTKKNNITTKDVWFEWTNNLLAFINKETTKRPIIWEDPIKDGGSYPKNTVVQSWLAPPANYTSIGHDVIVSNYDYFYLDCG

Nearest PDB structures (foldseek):
  8pxt-assembly1_A  TM=8.687E-01  e=6.954E-06  Akkermansia muciniphila
  2gjx-assembly2_C  TM=8.875E-01  e=1.562E-04  Homo sapiens
  5bro-assembly1_A-2  TM=8.932E-01  e=1.188E-03  Homo sapiens
  1o7a-assembly3_E  TM=8.788E-01  e=1.666E-03  Homo sapiens
  2gjx-assembly1_B  TM=7.972E-01  e=7.400E-04  Homo sapiens

pLDDT: mean 96.9, std 2.61, range [80.94, 98.75]

Radius of gyration: 15.05 Å; Cα contacts (8 Å, |Δi|>4): 126; chains: 1; bounding box: 33×34×44 Å

InterPro domains:
  IPR015883 Beta-hexosaminidase, catalytic domain [PF00728] (1-100)
  IPR017853 Glycoside hydrolase superfamily [SSF51445] (1-100)
  IPR025705 Beta-hexosaminidase [PTHR22600] (2-100)